Protein AF-A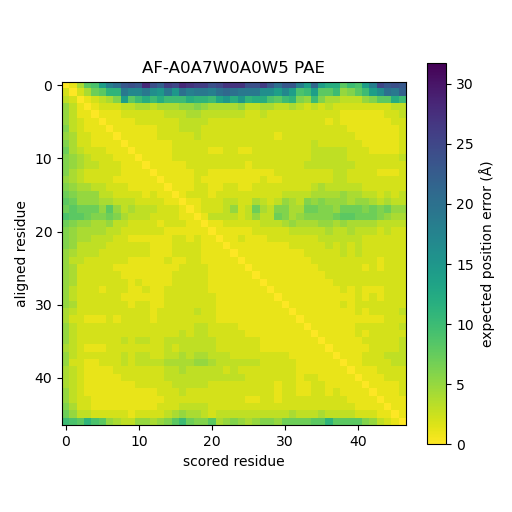0A7W0A0W5-F1 (afdb_monomer)

Nearest PDB structures (foldseek):
  7r69-assembly1_B  T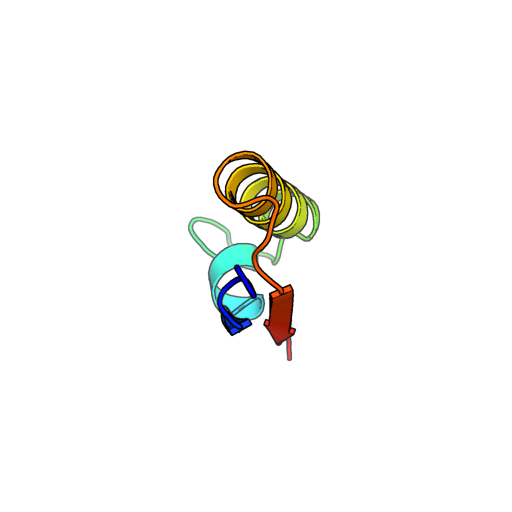M=4.561E-01  e=4.199E-01  Yersinia pestis
  7r6a-assembly2_C  TM=4.290E-01  e=1.798E+00  Yersinia pestis
  7xn6-assembly1_A  TM=4.090E-01  e=4.128E+00  Homo sapiens
  5bwj-assembly1_B  TM=3.809E-01  e=4.128E+00  Borreliella burgdorferi B31
  6mln-assembly1_E  TM=3.181E-01  e=8.250E+00  Salmonella enterica subsp. enterica serovar Typhimurium str. LT2

Solvent-accessible surface area (backbone atoms only — not comparable to full-atom values): 2840 Å² total; per-residue (Å²): 131,86,46,56,81,45,80,42,65,38,54,58,53,18,29,65,97,49,97,58,76,32,71,64,56,35,51,53,55,54,49,53,49,40,68,77,40,72,63,44,46,78,46,75,47,69,130

pLDDT: mean 95.1, std 6.34, range [59.03, 98.12]

Mean predicted aligned error: 2.94 Å

Radius of gyration: 11.45 Å; Cα contacts (8 Å, |Δi|>4): 49; chains: 1; bounding box: 24×17×33 Å

Sequence (47 aa):
MSGRHVVVDGSNIATEGRSLPSLVQLDEAVREYKREYPDDVVTVVVD

Structure (mmCIF, N/CA/C/O backbone):
data_AF-A0A7W0A0W5-F1
#
_entry.id   AF-A0A7W0A0W5-F1
#
loop_
_atom_site.group_PDB
_atom_site.id
_atom_site.type_symbol
_atom_site.label_atom_id
_atom_site.label_alt_id
_atom_site.label_comp_id
_atom_site.label_asym_id
_atom_site.label_entity_id
_atom_site.label_seq_id
_atom_site.pdbx_PDB_ins_code
_atom_site.Cartn_x
_atom_site.Cartn_y
_atom_site.Cartn_z
_atom_site.occupancy
_atom_site.B_iso_or_equiv
_atom_site.auth_seq_id
_atom_site.auth_comp_id
_atom_site.auth_asym_id
_atom_site.auth_atom_id
_atom_site.pdbx_PDB_model_num
ATOM 1 N N . MET A 1 1 ? -13.761 4.697 18.519 1.00 59.03 1 MET A N 1
ATOM 2 C CA . MET A 1 1 ? -14.592 4.737 17.295 1.00 5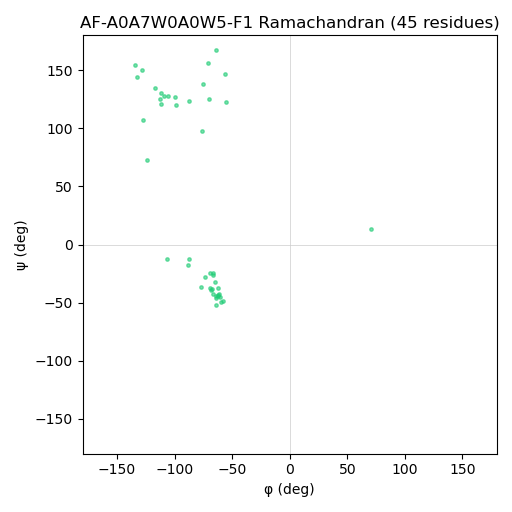9.03 1 MET A CA 1
ATOM 3 C C . MET A 1 1 ? -14.059 3.651 16.375 1.00 59.03 1 MET A C 1
ATOM 5 O O . MET A 1 1 ? -12.862 3.420 16.423 1.00 59.03 1 MET A O 1
ATOM 9 N N . SER A 1 2 ? -14.899 2.933 15.627 1.00 78.19 2 SER A N 1
ATOM 10 C CA . SER A 1 2 ? -14.378 2.010 14.604 1.00 78.19 2 SER A CA 1
ATOM 11 C C . SER A 1 2 ? -13.786 2.855 13.481 1.00 78.19 2 SER A C 1
ATOM 13 O O . SER A 1 2 ? -14.494 3.731 12.981 1.00 78.19 2 SER A O 1
ATOM 15 N N . GLY A 1 3 ? -12.523 2.635 13.114 1.00 86.75 3 GLY A N 1
ATOM 16 C CA . GLY A 1 3 ? -11.934 3.296 11.952 1.00 86.75 3 GLY A CA 1
ATOM 17 C C . GLY A 1 3 ? -12.624 2.889 10.652 1.00 86.75 3 GLY A C 1
ATOM 18 O O . GLY A 1 3 ? -13.440 1.957 10.616 1.00 86.75 3 GLY A O 1
ATOM 19 N N . ARG A 1 4 ? -12.331 3.629 9.583 1.00 96.69 4 ARG A N 1
ATOM 20 C CA . ARG A 1 4 ? -12.869 3.365 8.245 1.00 96.69 4 ARG A CA 1
ATOM 21 C C . ARG A 1 4 ? -12.230 2.105 7.676 1.00 96.69 4 ARG A C 1
ATOM 23 O O . ARG A 1 4 ? -11.111 1.742 8.030 1.00 96.69 4 ARG A O 1
ATOM 30 N N . HIS A 1 5 ? -12.923 1.468 6.739 1.00 96.81 5 HIS A N 1
ATOM 31 C CA . HIS A 1 5 ? -12.317 0.457 5.879 1.00 96.81 5 HIS A CA 1
ATOM 32 C C 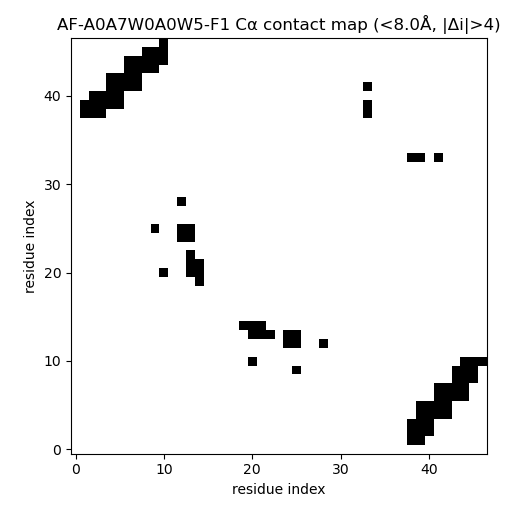. HIS A 1 5 ? -11.967 1.099 4.540 1.00 96.81 5 HIS A C 1
ATOM 34 O O . HIS A 1 5 ? -12.842 1.640 3.864 1.00 96.81 5 HIS A O 1
ATOM 40 N N . VAL A 1 6 ? -10.685 1.078 4.188 1.00 97.56 6 VAL A N 1
ATOM 41 C CA . VAL A 1 6 ? -10.139 1.704 2.982 1.00 97.56 6 VAL A CA 1
ATOM 42 C C . VAL A 1 6 ? -9.551 0.638 2.074 1.00 97.56 6 VAL A C 1
ATOM 44 O O . VAL A 1 6 ? -8.822 -0.247 2.523 1.00 97.56 6 VAL A O 1
ATOM 47 N N . VAL A 1 7 ? -9.868 0.737 0.785 1.00 97.38 7 VAL A N 1
ATOM 48 C CA . VAL A 1 7 ? -9.326 -0.132 -0.259 1.00 97.38 7 VAL A CA 1
ATOM 49 C C . VAL A 1 7 ? -8.369 0.681 -1.123 1.00 97.38 7 VAL A C 1
ATOM 51 O O . VAL A 1 7 ? -8.730 1.757 -1.595 1.00 97.38 7 VAL A O 1
ATOM 54 N N . VAL A 1 8 ? -7.154 0.173 -1.303 1.00 96.69 8 VAL A N 1
ATOM 55 C CA . VAL A 1 8 ? -6.075 0.814 -2.064 1.00 96.69 8 VAL A CA 1
ATOM 56 C C . VAL A 1 8 ? -5.806 0.013 -3.332 1.00 96.69 8 VAL A C 1
ATOM 58 O O . VAL A 1 8 ? -5.608 -1.200 -3.259 1.00 96.69 8 VAL A O 1
ATOM 61 N N . ASP A 1 9 ? -5.751 0.697 -4.474 1.00 96.88 9 ASP A N 1
ATOM 62 C CA . ASP A 1 9 ? -5.210 0.144 -5.719 1.00 96.88 9 ASP A CA 1
ATOM 63 C C . ASP A 1 9 ? -3.676 0.132 -5.638 1.00 96.88 9 ASP A C 1
ATOM 65 O O . ASP A 1 9 ? -2.999 1.145 -5.832 1.00 96.88 9 ASP A O 1
ATOM 69 N N . GLY A 1 10 ? -3.125 -1.027 -5.287 1.00 97.19 10 GLY A N 1
ATOM 70 C CA . GLY A 1 10 ? -1.691 -1.215 -5.129 1.00 97.19 10 GLY A CA 1
ATOM 71 C C . GLY A 1 10 ? -0.941 -1.263 -6.457 1.00 97.19 10 GLY A C 1
ATOM 72 O O . GLY A 1 10 ? 0.221 -0.866 -6.493 1.00 97.19 10 GLY A O 1
ATOM 73 N N . SER A 1 11 ? -1.582 -1.690 -7.549 1.00 96.19 11 SER A N 1
ATOM 74 C CA . SER A 1 11 ? -0.958 -1.748 -8.877 1.00 96.19 11 SER A CA 1
ATOM 75 C C . SER A 1 11 ? -0.690 -0.345 -9.423 1.00 96.19 11 SER A C 1
ATOM 77 O O . SER A 1 11 ? 0.381 -0.091 -9.984 1.00 96.19 11 SER A O 1
ATOM 79 N N . ASN A 1 12 ? -1.617 0.594 -9.197 1.00 95.56 12 ASN A N 1
ATOM 80 C CA . ASN A 1 12 ? -1.412 1.999 -9.540 1.00 95.56 12 ASN A CA 1
ATOM 81 C C . ASN A 1 12 ? -0.271 2.619 -8.717 1.00 95.56 12 ASN A C 1
ATOM 83 O O . ASN A 1 12 ? 0.691 3.128 -9.292 1.00 95.56 12 ASN A O 1
ATOM 87 N N . ILE A 1 13 ? -0.315 2.486 -7.386 1.00 97.12 13 ILE A N 1
ATOM 88 C CA . ILE A 1 13 ? 0.721 3.043 -6.502 1.00 97.12 13 ILE A CA 1
ATOM 89 C C . ILE A 1 13 ? 2.091 2.421 -6.782 1.00 97.12 13 ILE A C 1
ATOM 91 O O . ILE A 1 13 ? 3.094 3.122 -6.741 1.00 97.12 13 ILE A O 1
ATOM 95 N N . ALA A 1 14 ? 2.175 1.127 -7.096 1.00 97.38 14 ALA A N 1
ATOM 96 C CA . ALA A 1 14 ? 3.453 0.480 -7.383 1.00 97.38 14 ALA A CA 1
ATOM 97 C C . ALA A 1 14 ? 4.084 0.948 -8.709 1.00 97.38 14 ALA A C 1
ATOM 99 O O . ALA A 1 14 ? 5.301 0.831 -8.863 1.00 97.38 14 ALA A O 1
ATOM 100 N N . THR A 1 15 ? 3.296 1.449 -9.666 1.00 97.06 15 THR A N 1
ATOM 101 C CA . THR A 1 15 ? 3.763 1.835 -11.014 1.00 97.06 15 THR A CA 1
ATOM 102 C C . THR A 1 15 ? 3.846 3.342 -11.242 1.00 97.06 15 THR A C 1
ATOM 104 O O . THR A 1 15 ? 4.471 3.778 -12.210 1.00 97.06 15 THR A O 1
ATOM 107 N N . GLU A 1 16 ? 3.273 4.155 -10.354 1.00 95.31 16 GLU A N 1
ATOM 108 C CA . GLU A 1 16 ? 3.276 5.609 -10.485 1.00 95.31 16 GLU A CA 1
ATOM 109 C C . GLU A 1 16 ? 4.701 6.168 -10.619 1.00 95.31 16 GLU A C 1
ATOM 111 O O . GLU A 1 16 ? 5.565 5.940 -9.770 1.00 95.31 16 GLU A O 1
ATOM 116 N N . GLY A 1 17 ? 4.951 6.889 -11.719 1.00 94.81 17 GLY A N 1
ATOM 117 C CA . GLY A 1 17 ? 6.249 7.498 -12.018 1.00 94.81 17 GLY A CA 1
ATOM 118 C C . GLY A 1 17 ? 7.360 6.506 -12.384 1.00 94.81 17 GLY A C 1
ATOM 119 O O . GLY A 1 17 ? 8.532 6.888 -12.391 1.00 94.81 17 GLY A O 1
ATOM 120 N N . ARG A 1 18 ? 7.032 5.238 -12.678 1.00 94.25 18 ARG A N 1
ATOM 121 C CA . ARG A 1 18 ? 8.016 4.168 -12.911 1.00 94.25 18 ARG A CA 1
ATOM 122 C C . ARG A 1 18 ? 7.682 3.316 -14.136 1.00 94.25 18 ARG A C 1
ATOM 124 O O . ARG A 1 18 ? 6.533 3.178 -14.530 1.00 94.25 18 ARG A O 1
ATOM 131 N N . SER A 1 19 ? 8.711 2.701 -14.725 1.00 92.75 19 SER A N 1
ATOM 132 C CA . SER A 1 19 ? 8.565 1.725 -15.818 1.00 92.75 19 SER A CA 1
ATOM 133 C C . SER A 1 19 ? 8.376 0.283 -15.336 1.00 92.75 19 SER A C 1
ATOM 135 O O . SER A 1 19 ? 7.944 -0.567 -16.109 1.00 92.75 19 SER A O 1
ATOM 137 N N . LEU A 1 20 ? 8.712 0.004 -14.074 1.00 94.88 20 LEU A N 1
ATOM 138 C CA . LEU A 1 20 ? 8.540 -1.291 -13.418 1.00 94.88 20 LEU A CA 1
ATOM 139 C C . LEU A 1 20 ? 7.899 -1.086 -12.036 1.00 94.88 20 LEU A C 1
ATOM 141 O O . LEU A 1 20 ? 8.253 -0.104 -11.367 1.00 94.88 20 LEU A O 1
ATOM 145 N N . PRO A 1 21 ? 7.023 -2.007 -11.586 1.00 96.62 21 PRO A N 1
ATOM 146 C CA . PRO A 1 21 ? 6.412 -1.938 -10.263 1.00 96.62 21 PRO A CA 1
ATOM 147 C C . PRO A 1 21 ? 7.441 -1.869 -9.125 1.00 96.62 21 PRO A C 1
ATOM 149 O O . PRO A 1 21 ? 8.510 -2.479 -9.194 1.00 96.62 21 PRO A O 1
ATOM 152 N N . SER A 1 22 ? 7.102 -1.155 -8.051 1.00 97.12 22 SER A N 1
ATOM 153 C CA . SER A 1 22 ? 7.916 -1.008 -6.843 1.00 97.12 22 SER A CA 1
ATOM 154 C C . SER A 1 22 ? 7.115 -1.349 -5.592 1.00 97.12 22 SER A C 1
ATOM 156 O O . SER A 1 22 ? 6.283 -0.568 -5.132 1.00 97.12 22 SER A O 1
ATOM 158 N N . LEU A 1 23 ? 7.416 -2.506 -4.995 1.00 95.75 23 LEU A N 1
ATOM 159 C CA . LEU A 1 23 ? 6.812 -2.913 -3.724 1.00 95.75 23 LEU A CA 1
ATOM 160 C C . LEU A 1 23 ? 7.213 -1.982 -2.571 1.00 95.75 23 LEU A C 1
ATOM 162 O O . LEU A 1 23 ? 6.418 -1.751 -1.669 1.00 95.75 23 LEU A O 1
ATOM 166 N N . VAL A 1 24 ? 8.427 -1.423 -2.618 1.00 97.38 24 VAL A N 1
ATOM 167 C CA . VAL A 1 24 ? 8.914 -0.473 -1.605 1.00 97.38 24 VAL A CA 1
ATOM 168 C C . VAL A 1 24 ? 8.073 0.804 -1.613 1.00 97.38 24 VAL A C 1
ATOM 170 O O . VAL A 1 24 ? 7.633 1.239 -0.558 1.00 97.38 24 VAL A O 1
ATOM 173 N N . GLN A 1 25 ? 7.767 1.345 -2.797 1.00 97.06 25 GLN A N 1
ATOM 174 C CA . GLN A 1 25 ? 6.915 2.534 -2.941 1.00 97.06 25 GLN A CA 1
ATOM 175 C C . GLN A 1 25 ? 5.505 2.290 -2.387 1.00 97.06 25 GLN A C 1
ATOM 177 O O . GLN A 1 25 ? 4.957 3.133 -1.681 1.00 97.06 25 GLN A O 1
ATOM 182 N N . LEU A 1 26 ? 4.935 1.113 -2.669 1.00 97.62 26 LEU A N 1
ATOM 183 C CA . LEU A 1 26 ? 3.638 0.714 -2.128 1.00 97.62 26 LEU A CA 1
ATOM 184 C C . LEU A 1 26 ? 3.659 0.574 -0.596 1.00 97.62 26 LEU A C 1
ATOM 186 O O . LEU A 1 26 ? 2.758 1.083 0.069 1.00 97.62 26 LEU A O 1
ATOM 190 N N . ASP A 1 27 ? 4.676 -0.081 -0.029 1.00 97.56 27 ASP A N 1
ATOM 191 C CA . ASP A 1 27 ? 4.823 -0.239 1.427 1.00 97.56 27 ASP A CA 1
ATOM 192 C C . ASP A 1 27 ? 4.988 1.116 2.129 1.00 97.56 27 ASP A C 1
ATOM 194 O O . ASP A 1 27 ? 4.313 1.374 3.125 1.00 97.56 27 ASP A O 1
ATOM 198 N N . GLU A 1 28 ? 5.814 2.012 1.584 1.00 98.12 28 GLU A N 1
ATOM 199 C CA . GLU A 1 28 ? 6.004 3.367 2.110 1.00 98.12 28 GLU A CA 1
ATOM 200 C C . GLU A 1 28 ? 4.691 4.160 2.109 1.00 98.12 28 GLU A C 1
ATOM 202 O O . GLU A 1 28 ? 4.296 4.693 3.149 1.00 98.12 28 GLU A O 1
ATOM 207 N N . ALA A 1 29 ? 3.963 4.169 0.989 1.00 97.25 29 ALA A N 1
ATOM 208 C CA . ALA A 1 29 ? 2.684 4.870 0.878 1.00 97.25 29 ALA A CA 1
ATOM 209 C C . ALA A 1 29 ? 1.638 4.346 1.879 1.00 97.25 29 ALA A C 1
ATOM 211 O O . ALA A 1 29 ? 0.971 5.126 2.564 1.00 97.25 29 ALA A O 1
ATOM 212 N N . VAL A 1 30 ? 1.513 3.021 2.015 1.00 9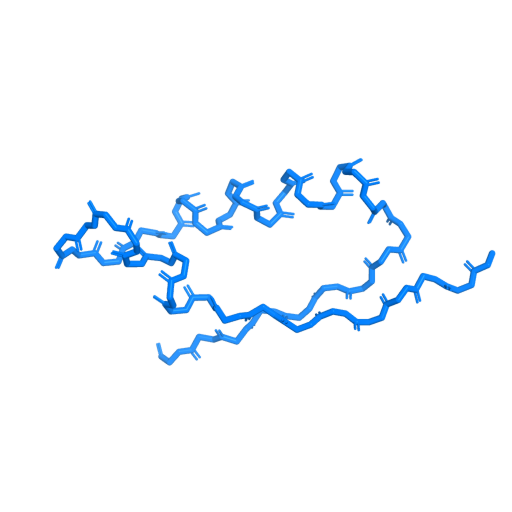7.38 30 VAL A N 1
ATOM 213 C CA . VAL A 1 30 ? 0.558 2.400 2.947 1.00 97.38 30 VAL A CA 1
ATOM 214 C C . VAL A 1 30 ? 0.949 2.661 4.404 1.00 97.38 30 VAL A C 1
ATOM 216 O O . VAL A 1 30 ? 0.076 2.900 5.242 1.00 97.38 30 VAL A O 1
ATOM 219 N N . ARG A 1 31 ? 2.245 2.643 4.737 1.00 97.31 31 ARG A N 1
ATOM 220 C CA . ARG A 1 31 ? 2.722 2.943 6.097 1.00 97.31 31 ARG A CA 1
ATOM 221 C C . ARG A 1 31 ? 2.487 4.389 6.487 1.00 97.31 31 ARG A C 1
ATOM 223 O O . ARG A 1 31 ? 2.039 4.626 7.607 1.00 97.31 31 ARG A O 1
ATOM 230 N N . GLU A 1 32 ? 2.750 5.329 5.587 1.00 98.12 32 GLU A N 1
ATOM 231 C CA . GLU A 1 32 ? 2.474 6.743 5.837 1.00 98.12 32 GLU A CA 1
ATOM 232 C C . GLU A 1 32 ? 0.978 6.983 6.052 1.00 98.12 32 GLU A C 1
ATOM 234 O O . GLU A 1 32 ? 0.598 7.609 7.042 1.00 98.12 32 GLU A O 1
ATOM 239 N N . TYR A 1 33 ? 0.118 6.364 5.235 1.00 97.31 33 TYR A N 1
ATOM 240 C CA . TYR A 1 33 ? -1.329 6.416 5.443 1.00 97.31 33 TYR A CA 1
ATOM 241 C C . TYR A 1 33 ? -1.738 5.876 6.821 1.00 97.31 33 TYR A C 1
ATOM 243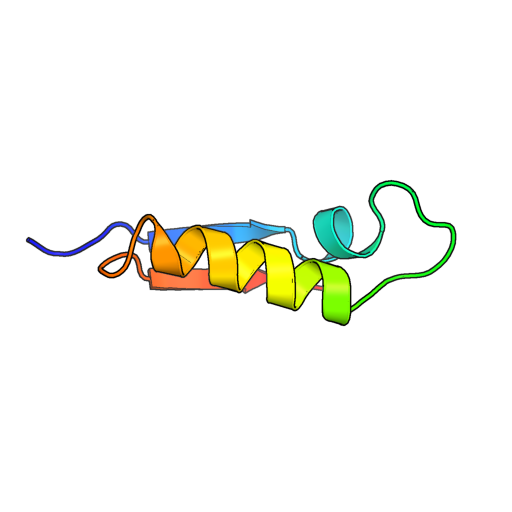 O O . TYR A 1 33 ? -2.472 6.527 7.560 1.00 97.31 33 TYR A O 1
ATOM 251 N N . LYS A 1 34 ? -1.234 4.700 7.219 1.00 96.75 34 LYS A N 1
ATOM 252 C CA . LYS A 1 34 ? -1.545 4.109 8.533 1.00 96.75 34 LYS A CA 1
ATOM 253 C C . LYS A 1 34 ? -0.989 4.913 9.706 1.00 96.75 34 LYS A C 1
ATOM 255 O O . LYS A 1 34 ? -1.528 4.825 10.805 1.00 96.75 34 LYS A O 1
ATOM 260 N N . ARG A 1 35 ? 0.093 5.666 9.508 1.00 97.75 35 ARG A N 1
ATOM 261 C CA . ARG A 1 35 ? 0.642 6.565 10.528 1.00 97.75 35 ARG A CA 1
ATOM 262 C C . ARG A 1 35 ? -0.293 7.747 10.778 1.00 97.75 35 ARG A C 1
ATOM 264 O O . ARG A 1 35 ? -0.442 8.160 11.924 1.00 97.75 35 ARG A O 1
ATOM 271 N N . GLU A 1 36 ? -0.920 8.261 9.724 1.00 97.81 36 GLU A N 1
ATOM 272 C CA . GLU A 1 36 ? -1.905 9.343 9.801 1.00 97.81 36 GLU A CA 1
ATOM 273 C C . GLU A 1 36 ? -3.276 8.850 10.300 1.00 97.81 36 GLU A C 1
ATOM 275 O O . GLU A 1 36 ? -3.929 9.534 11.088 1.00 97.81 36 GLU A O 1
ATOM 280 N N . TYR A 1 37 ? -3.676 7.635 9.911 1.00 97.19 37 TYR A N 1
ATOM 281 C CA . TYR A 1 37 ? -4.965 7.020 10.244 1.00 97.19 37 TYR A CA 1
ATOM 282 C C . TYR A 1 37 ? -4.776 5.658 10.942 1.00 97.19 37 TYR A C 1
ATOM 284 O O . TYR A 1 37 ? -5.020 4.609 10.340 1.00 97.19 37 TYR A O 1
ATOM 292 N N . PRO A 1 38 ? -4.343 5.637 12.218 1.00 96.31 38 PRO A N 1
ATOM 293 C CA . PRO A 1 38 ? -3.965 4.400 12.910 1.00 96.31 38 PRO A CA 1
ATOM 294 C C . PRO A 1 38 ? -5.130 3.437 13.168 1.00 96.31 38 PRO A C 1
ATOM 296 O O . PRO A 1 38 ? -4.903 2.234 13.296 1.00 96.31 38 PRO A O 1
ATOM 299 N N . ASP A 1 39 ? -6.359 3.952 13.232 1.00 96.88 39 ASP A N 1
ATOM 300 C CA . ASP A 1 39 ? -7.561 3.152 13.485 1.00 96.88 39 ASP A CA 1
ATOM 301 C C . ASP A 1 39 ? -8.175 2.567 12.200 1.00 96.88 39 ASP A C 1
ATOM 303 O O . ASP A 1 39 ? -9.048 1.698 12.282 1.00 96.88 39 ASP A O 1
ATOM 307 N N . ASP A 1 40 ? -7.750 3.033 11.019 1.00 97.19 40 ASP A N 1
ATOM 308 C CA . ASP A 1 40 ? -8.314 2.596 9.742 1.00 97.19 40 ASP A CA 1
ATOM 309 C C . ASP A 1 40 ? -7.820 1.189 9.365 1.00 97.19 40 ASP A C 1
ATOM 311 O O . ASP A 1 40 ? -6.643 0.831 9.481 1.00 97.19 40 ASP A O 1
ATOM 315 N N . VAL A 1 41 ? -8.742 0.376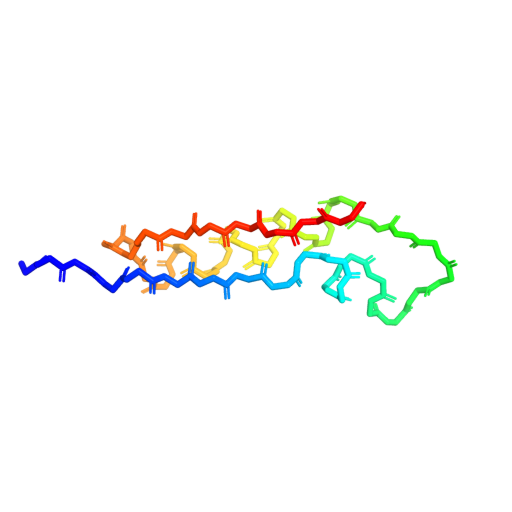 8.853 1.00 96.56 41 VAL A N 1
ATOM 316 C CA . VAL A 1 41 ? -8.432 -0.923 8.257 1.00 96.56 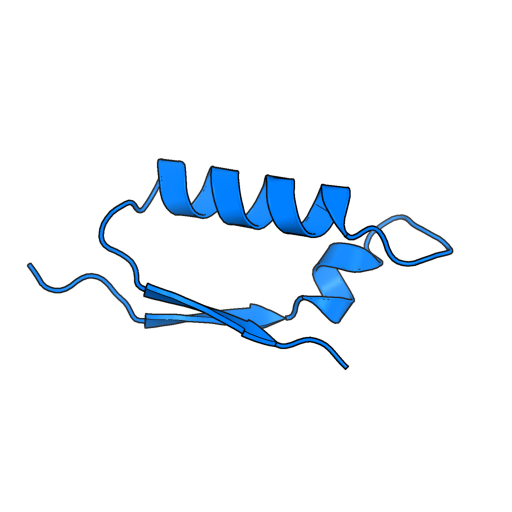41 VAL A CA 1
ATOM 317 C C . VAL A 1 41 ? -8.115 -0.691 6.787 1.00 96.56 41 VAL A C 1
ATOM 319 O O . VAL A 1 41 ? -8.943 -0.156 6.054 1.00 96.56 41 VAL A O 1
ATOM 322 N N . VAL A 1 42 ? -6.935 -1.114 6.340 1.00 97.12 42 VAL A N 1
ATOM 323 C CA . VAL A 1 42 ? -6.486 -0.929 4.954 1.00 97.12 42 VAL A CA 1
ATOM 324 C C . VAL A 1 42 ? -6.389 -2.280 4.256 1.00 97.12 42 VAL A C 1
ATOM 326 O O . VAL A 1 42 ? -5.691 -3.179 4.726 1.00 97.12 42 VAL A O 1
ATOM 329 N N . THR A 1 43 ? -7.067 -2.418 3.119 1.00 97.50 43 THR A N 1
ATOM 330 C CA . THR A 1 43 ? -6.929 -3.552 2.201 1.00 97.50 43 THR A CA 1
ATOM 331 C C . THR A 1 43 ? -6.283 -3.066 0.916 1.00 97.50 43 THR A C 1
ATOM 333 O O . THR A 1 43 ? -6.816 -2.191 0.243 1.00 97.50 43 THR A O 1
ATOM 336 N N . VAL A 1 44 ? -5.140 -3.640 0.565 1.00 97.50 44 VAL A N 1
ATOM 337 C CA . VAL A 1 44 ? -4.440 -3.323 -0.681 1.00 97.50 44 VAL A CA 1
ATOM 338 C C . VAL A 1 44 ? -4.757 -4.411 -1.695 1.00 97.50 44 VAL A C 1
ATOM 340 O O . VAL A 1 44 ? -4.590 -5.593 -1.396 1.00 97.50 44 VAL A O 1
ATOM 343 N N . VAL A 1 45 ? -5.227 -4.015 -2.874 1.00 97.19 45 VAL A N 1
ATOM 344 C CA . VAL A 1 45 ? -5.510 -4.917 -3.992 1.00 97.19 45 VAL A CA 1
ATOM 345 C C . VAL A 1 45 ? -4.420 -4.736 -5.037 1.00 97.19 45 VAL A C 1
ATOM 347 O O . VAL A 1 45 ? -4.128 -3.614 -5.440 1.00 97.19 45 VAL A O 1
ATOM 350 N N . VAL A 1 46 ? -3.813 -5.843 -5.447 1.00 93.81 46 VAL A N 1
ATOM 351 C CA . VAL A 1 46 ? -2.806 -5.911 -6.511 1.00 93.81 46 VAL A CA 1
ATOM 352 C C . VAL A 1 46 ? -3.230 -6.983 -7.512 1.00 93.81 46 VAL A C 1
ATOM 354 O O . VAL A 1 46 ? -3.907 -7.937 -7.119 1.00 93.81 46 VAL A O 1
AT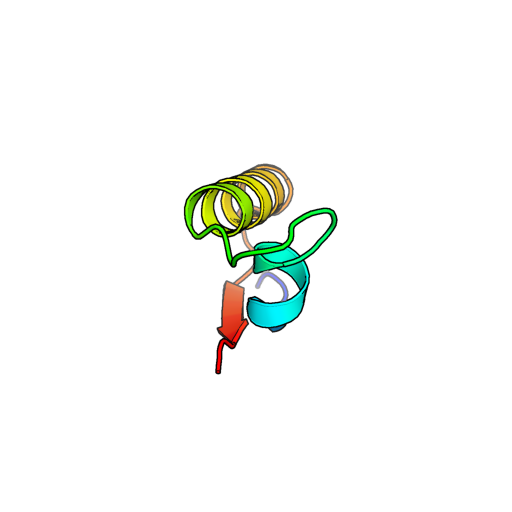OM 357 N N . ASP A 1 47 ? -2.850 -6.794 -8.773 1.00 87.06 47 ASP A N 1
ATOM 358 C CA . ASP A 1 47 ? -2.939 -7.807 -9.839 1.00 87.06 47 ASP A CA 1
ATOM 359 C C . ASP A 1 47 ? -1.628 -8.608 -9.921 1.00 87.06 47 ASP A C 1
ATOM 361 O O . ASP A 1 47 ? -0.558 -8.000 -9.664 1.00 87.06 47 ASP A O 1
#

Foldseek 3Di:
DQAEEEEAAQQCQQPVPHPDGDPPSSVVVVVVVCVVGVRYHYHYDYD

Secondary structure (DSSP, 8-state):
-PPPEEEEEHHHHHHTT-SS--HHHHHHHHHHHHHH-TT-EEEEE--